Protein AF-A0A662M8V1-F1 (afdb_monomer)

Solvent-accessible surface area (backbone atoms only — not comparable to full-atom values): 6892 Å² total; per-residue (Å²): 110,76,67,62,55,55,59,53,64,77,65,59,84,70,59,51,76,70,36,48,52,53,33,51,54,30,42,73,74,43,40,58,73,24,55,37,52,47,92,91,38,81,36,54,33,40,58,56,49,49,54,52,49,53,54,47,52,54,56,40,48,76,70,76,48,84,66,68,66,57,59,52,53,52,50,25,45,76,64,49,44,52,50,68,58,52,51,52,51,50,52,72,68,48,68,80,55,72,66,53,30,49,52,53,50,52,53,54,51,48,57,32,56,77,67,74,46,79,73,116

Radius of gyration: 18.76 Å; Cα contacts (8 Å, |Δi|>4): 83; chains: 1; bounding box: 45×30×46 Å

Sequence (120 aa):
GRLKYAQTWSRQEFPSLKEIEINRIEAIKKSLRGEFIWNGKSIDVKDYLMNGIEKAEKGIKTLGCNPRYLNIIKRRVKKRRTSGDVIRRWYGKSSGSVDEKVASLVNKIWEHTRKNEPIV

Structure (mmCIF, N/CA/C/O backbone):
data_AF-A0A662M8V1-F1
#
_entry.id   AF-A0A662M8V1-F1
#
loop_
_atom_site.group_PDB
_atom_site.id
_atom_site.type_symbol
_atom_site.label_atom_id
_atom_site.label_alt_id
_atom_site.label_comp_id
_atom_site.label_asym_id
_atom_site.label_entity_id
_atom_site.label_seq_id
_atom_site.pdbx_PDB_ins_code
_atom_site.Cartn_x
_atom_site.Cartn_y
_atom_site.Cartn_z
_atom_site.occupancy
_atom_site.B_iso_or_equiv
_atom_site.auth_seq_id
_atom_site.auth_comp_id
_atom_site.auth_asym_id
_atom_site.auth_atom_id
_atom_site.pdbx_PDB_model_num
ATOM 1 N N . GLY A 1 1 ? -27.665 -4.387 18.971 1.00 46.00 1 GLY A N 1
ATOM 2 C CA . GLY A 1 1 ? -28.527 -3.505 18.157 1.00 46.00 1 GLY A CA 1
ATOM 3 C C . GLY A 1 1 ? -27.673 -2.553 17.340 1.00 46.00 1 GLY A C 1
ATOM 4 O O . GLY A 1 1 ? -26.728 -2.002 17.894 1.00 46.00 1 GLY A O 1
ATOM 5 N N . ARG A 1 2 ? -27.974 -2.377 16.046 1.00 53.03 2 ARG A N 1
ATOM 6 C CA . ARG A 1 2 ? -27.198 -1.553 15.087 1.00 53.03 2 ARG A CA 1
ATOM 7 C C . ARG A 1 2 ? -26.949 -0.106 15.567 1.00 53.03 2 ARG A C 1
ATOM 9 O O . ARG A 1 2 ? -25.884 0.438 15.303 1.00 53.03 2 ARG A O 1
ATOM 16 N N . LEU A 1 3 ? -27.859 0.448 16.375 1.00 52.09 3 LEU A N 1
ATOM 17 C CA . LEU A 1 3 ? -27.736 1.753 17.047 1.00 52.09 3 LEU A CA 1
ATOM 18 C C . LEU A 1 3 ? -26.545 1.857 18.023 1.00 52.09 3 LEU A C 1
ATOM 20 O O . LEU A 1 3 ? -25.839 2.860 18.003 1.00 52.09 3 LEU A O 1
ATOM 24 N N . LYS A 1 4 ? -26.253 0.810 18.814 1.00 51.84 4 LYS A N 1
ATOM 25 C CA . LYS A 1 4 ? -25.076 0.794 19.711 1.00 51.84 4 LYS A CA 1
ATOM 26 C C . LYS A 1 4 ? -23.765 0.806 18.925 1.00 51.84 4 LYS A C 1
ATOM 28 O O . LYS A 1 4 ? -22.819 1.471 19.329 1.00 51.84 4 LYS A O 1
ATOM 33 N N . TYR A 1 5 ? -23.712 0.097 17.795 1.00 54.47 5 TYR A N 1
ATOM 34 C CA . TYR A 1 5 ? -22.537 0.108 16.923 1.00 54.47 5 TYR A CA 1
ATOM 35 C C . TYR A 1 5 ? -22.306 1.506 16.341 1.00 54.47 5 TYR A C 1
ATOM 37 O O . TYR A 1 5 ? -21.216 2.036 16.512 1.00 54.47 5 TYR A O 1
ATOM 45 N N . ALA A 1 6 ? -23.325 2.141 15.752 1.00 53.47 6 ALA A N 1
ATOM 46 C CA . ALA A 1 6 ? -23.208 3.497 15.201 1.00 53.47 6 ALA A CA 1
ATOM 47 C C . ALA A 1 6 ? -22.755 4.538 16.249 1.00 53.47 6 ALA A C 1
ATOM 49 O O . ALA A 1 6 ? -21.843 5.315 15.979 1.00 53.47 6 ALA A O 1
ATOM 50 N N . GLN A 1 7 ? -23.301 4.483 17.470 1.00 53.19 7 GLN A N 1
ATOM 51 C CA . GLN A 1 7 ? -22.883 5.340 18.593 1.00 53.19 7 GLN A CA 1
ATOM 52 C C . GLN A 1 7 ? -21.439 5.090 19.070 1.00 53.19 7 GLN A C 1
ATOM 54 O O . GLN A 1 7 ? -20.832 5.959 19.693 1.00 53.19 7 GLN A O 1
ATOM 59 N N . THR A 1 8 ? -20.878 3.907 18.805 1.00 55.12 8 THR A N 1
ATOM 60 C CA . THR A 1 8 ? -19.490 3.573 19.166 1.00 55.12 8 THR A CA 1
ATOM 61 C C . THR A 1 8 ? -18.500 4.183 18.168 1.00 55.12 8 THR A C 1
ATOM 63 O O . THR A 1 8 ? -17.449 4.668 18.574 1.00 55.12 8 THR A O 1
ATOM 66 N N . TRP A 1 9 ? -18.848 4.232 16.877 1.00 51.34 9 TRP A N 1
ATOM 67 C CA . TRP A 1 9 ? -18.017 4.868 15.844 1.00 51.34 9 TRP A CA 1
ATOM 68 C C . TRP A 1 9 ? -18.011 6.397 15.952 1.00 51.34 9 TRP A C 1
ATOM 70 O O . TRP A 1 9 ? -16.987 7.020 15.698 1.00 51.34 9 TRP A O 1
ATOM 80 N N . SER A 1 10 ? -19.111 7.014 16.397 1.00 55.53 10 SER A N 1
ATOM 81 C CA . SER A 1 10 ? -19.163 8.467 16.625 1.00 55.53 10 SER A CA 1
ATOM 82 C C . SER A 1 10 ? -18.334 8.938 17.827 1.00 55.53 10 SER A C 1
ATOM 84 O O . SER A 1 10 ? -18.130 10.134 17.992 1.00 55.53 10 SER A O 1
ATOM 86 N N . ARG A 1 11 ? -17.886 8.017 18.691 1.00 62.44 11 ARG A N 1
ATOM 87 C CA . ARG A 1 11 ? -17.049 8.292 19.874 1.00 62.44 11 ARG A CA 1
ATOM 88 C C . ARG A 1 11 ? -15.581 7.931 19.662 1.00 62.44 11 ARG A C 1
ATOM 90 O O . ARG A 1 11 ? -14.819 7.875 20.621 1.00 62.44 11 ARG A O 1
ATOM 97 N N . GLN A 1 12 ? -15.200 7.607 18.432 1.00 66.62 12 GLN A N 1
ATOM 98 C CA . GLN A 1 12 ? -13.847 7.176 18.144 1.00 66.62 12 GLN A CA 1
ATOM 99 C C . GLN A 1 12 ? -12.905 8.380 18.247 1.00 66.62 12 GLN A C 1
ATOM 101 O O . GLN A 1 12 ? -13.064 9.364 17.529 1.00 66.62 12 GLN A O 1
ATOM 106 N N . GLU A 1 13 ? -11.940 8.309 19.162 1.00 77.19 13 GLU A N 1
ATOM 107 C CA . GLU A 1 13 ? -10.889 9.317 19.257 1.00 77.19 13 GLU A CA 1
ATOM 108 C C . GLU A 1 13 ? -10.006 9.231 18.013 1.00 77.19 13 GLU A C 1
ATOM 110 O O . GLU A 1 13 ? -9.351 8.217 17.759 1.00 77.19 13 GLU A O 1
ATOM 115 N N . PHE A 1 14 ? -10.018 10.290 17.212 1.00 79.56 14 PHE A N 1
ATOM 116 C CA . PHE A 1 14 ? -9.109 10.424 16.084 1.00 79.56 14 PHE A CA 1
ATOM 117 C C . PHE A 1 14 ? -7.734 10.892 16.574 1.00 79.56 14 PHE A C 1
ATOM 119 O O . P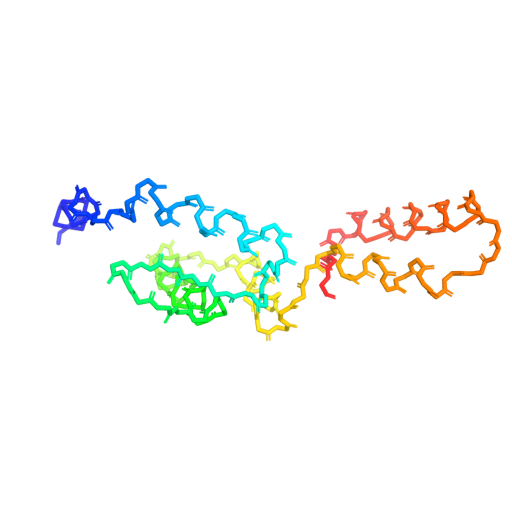HE A 1 14 ? -7.659 11.579 17.596 1.00 79.56 14 PHE A O 1
ATOM 126 N N . PRO A 1 15 ? -6.645 10.559 15.856 1.00 85.94 15 PRO A N 1
ATOM 127 C CA . PRO A 1 15 ? -5.339 11.120 16.164 1.00 85.94 15 PRO A CA 1
ATOM 128 C C . PRO A 1 15 ? -5.395 12.650 16.151 1.00 85.94 15 PRO A C 1
ATOM 130 O O . PRO A 1 15 ? -6.137 13.255 15.370 1.00 85.94 15 PRO A O 1
ATOM 133 N N . SER A 1 16 ? -4.585 13.281 16.994 1.00 93.06 16 SER A N 1
ATOM 134 C CA . SER A 1 16 ? -4.447 14.740 16.991 1.00 93.06 16 SER A CA 1
ATOM 135 C C . SER A 1 16 ? -3.949 15.248 15.630 1.00 93.06 16 SER A C 1
ATOM 137 O O . SER A 1 16 ? -3.288 14.517 14.892 1.00 93.06 16 SER A O 1
ATOM 139 N N . LEU A 1 17 ? -4.179 16.526 15.299 1.00 93.88 17 LEU A N 1
ATOM 140 C CA . LEU A 1 17 ? -3.675 17.118 14.044 1.00 93.88 17 LEU A CA 1
ATOM 141 C C . LEU A 1 17 ? -2.159 16.926 13.864 1.00 93.88 17 LEU A C 1
ATOM 143 O O . LEU A 1 17 ? -1.689 16.666 12.757 1.00 93.88 17 LEU A O 1
ATOM 147 N N . LYS A 1 18 ? -1.400 16.989 14.965 1.00 95.31 18 LYS A N 1
ATOM 148 C CA . LYS A 1 18 ? 0.043 16.728 14.975 1.00 95.31 18 LYS A CA 1
ATOM 149 C C . LYS A 1 18 ? 0.362 15.289 14.564 1.00 95.31 18 LYS A C 1
ATOM 151 O O . LYS A 1 18 ? 1.241 15.071 13.738 1.00 95.31 18 LYS A O 1
ATOM 156 N N . GLU A 1 19 ? -0.342 14.311 15.127 1.00 94.62 19 GLU A N 1
ATOM 157 C CA . GLU A 1 19 ? -0.157 12.897 14.779 1.00 94.62 19 GLU A CA 1
ATOM 158 C C . GLU A 1 19 ? -0.618 12.598 13.351 1.00 94.62 19 GLU A C 1
ATOM 160 O O . GLU A 1 19 ? 0.046 11.838 12.653 1.00 94.62 19 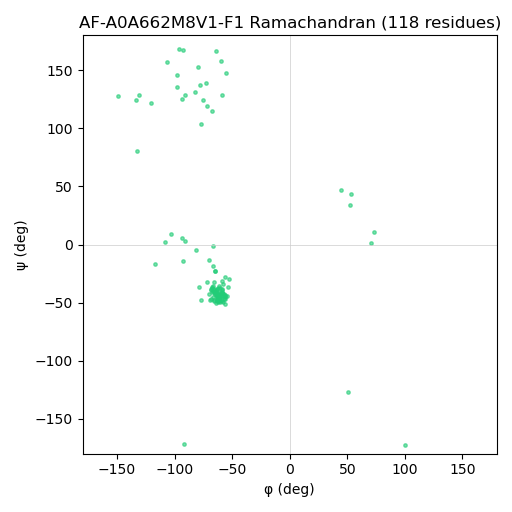GLU A O 1
ATOM 165 N N . ILE A 1 20 ? -1.700 13.228 12.883 1.00 94.81 20 ILE A N 1
ATOM 166 C CA . ILE A 1 20 ? -2.155 13.123 11.490 1.00 94.81 20 ILE A CA 1
ATOM 167 C C . ILE A 1 20 ? -1.043 13.560 10.531 1.00 94.81 20 ILE A C 1
ATOM 169 O O . ILE A 1 20 ? -0.752 12.835 9.579 1.00 94.81 20 ILE A O 1
ATOM 173 N N . GLU A 1 21 ? -0.386 14.695 10.787 1.00 96.81 21 GLU A N 1
ATOM 174 C CA . GLU A 1 21 ? 0.696 15.168 9.918 1.00 96.81 21 GLU A CA 1
ATOM 175 C C . GLU A 1 21 ? 1.927 14.251 9.976 1.00 96.81 21 GLU A C 1
ATOM 177 O O . GLU A 1 21 ? 2.495 13.914 8.936 1.00 96.81 21 GLU A O 1
ATOM 182 N N . ILE A 1 22 ? 2.299 13.759 11.164 1.00 95.81 22 ILE A N 1
ATOM 183 C CA . ILE A 1 22 ? 3.379 12.768 11.310 1.00 95.81 22 ILE A CA 1
ATOM 184 C C . ILE A 1 22 ? 3.067 11.511 10.486 1.00 95.81 22 ILE A C 1
ATOM 186 O O . ILE A 1 22 ? 3.895 11.069 9.687 1.00 95.81 22 ILE A O 1
ATOM 190 N N . ASN A 1 23 ? 1.857 10.972 10.628 1.00 96.00 23 ASN A N 1
ATOM 191 C CA . ASN A 1 23 ? 1.405 9.786 9.904 1.00 96.00 23 ASN A CA 1
ATOM 192 C C . ASN A 1 23 ? 1.369 10.010 8.394 1.00 96.00 23 ASN A C 1
ATOM 194 O O . ASN A 1 23 ? 1.724 9.116 7.627 1.00 96.00 23 ASN A O 1
ATOM 198 N N . ARG A 1 24 ? 0.976 11.206 7.946 1.00 96.38 24 ARG A N 1
ATOM 199 C CA . ARG A 1 24 ? 0.990 11.581 6.531 1.00 96.38 24 ARG A CA 1
ATOM 200 C C . ARG A 1 24 ? 2.411 11.575 5.970 1.00 96.38 24 ARG A C 1
ATOM 202 O O . ARG A 1 24 ? 2.645 10.970 4.922 1.00 96.38 24 ARG A O 1
ATOM 209 N N . ILE A 1 25 ? 3.361 12.201 6.664 1.00 97.31 25 ILE A N 1
ATOM 210 C CA . ILE A 1 25 ? 4.774 12.227 6.259 1.00 97.31 25 ILE A CA 1
ATOM 211 C C . ILE A 1 25 ? 5.346 10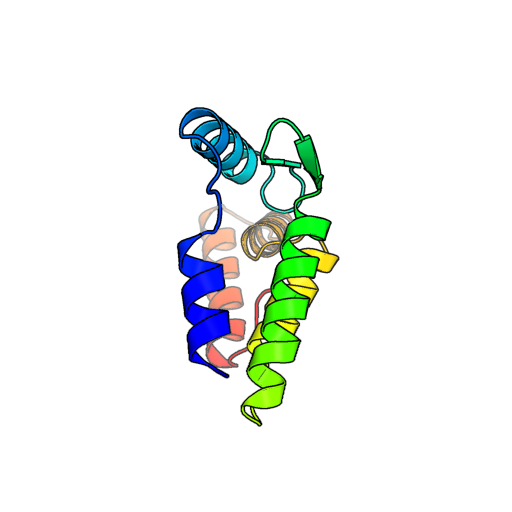.804 6.215 1.00 97.31 25 ILE A C 1
ATOM 213 O O . ILE A 1 25 ? 6.022 10.435 5.250 1.00 97.31 25 ILE A O 1
ATOM 217 N N . GLU A 1 26 ? 5.054 9.987 7.226 1.00 96.38 26 GLU A N 1
ATOM 218 C CA . GLU A 1 26 ? 5.514 8.598 7.300 1.00 96.38 26 GLU A CA 1
ATOM 219 C C . GLU A 1 26 ? 4.906 7.735 6.180 1.00 96.38 26 GLU A C 1
ATOM 221 O O . GLU A 1 26 ? 5.620 6.971 5.524 1.00 9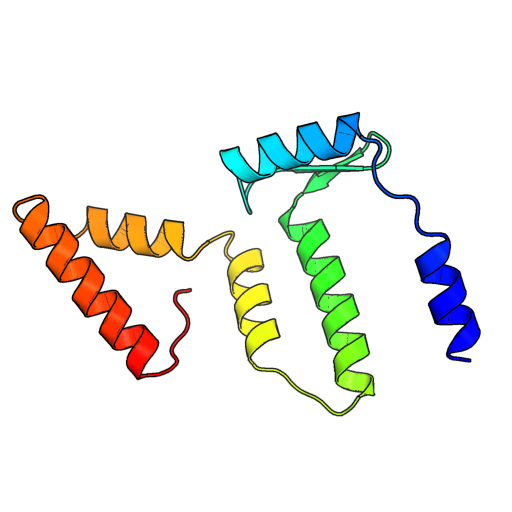6.38 26 GLU A O 1
ATOM 226 N N . ALA A 1 27 ? 3.621 7.921 5.859 1.00 95.19 27 ALA A N 1
ATOM 227 C CA . ALA A 1 27 ? 2.955 7.239 4.751 1.00 95.19 27 ALA A CA 1
ATOM 228 C C . ALA A 1 27 ? 3.565 7.597 3.384 1.00 95.19 27 ALA A C 1
ATOM 230 O O . ALA A 1 27 ? 3.720 6.713 2.538 1.00 95.19 27 ALA A O 1
ATOM 231 N N . ILE A 1 28 ? 3.957 8.859 3.175 1.00 94.50 28 ILE A N 1
ATOM 232 C CA . ILE A 1 28 ? 4.641 9.304 1.950 1.00 94.50 28 ILE A CA 1
ATOM 233 C C . ILE A 1 28 ? 6.031 8.665 1.842 1.00 94.50 28 ILE A C 1
ATOM 235 O O . ILE A 1 28 ? 6.405 8.175 0.776 1.00 94.50 28 ILE A O 1
ATOM 239 N N . LYS A 1 29 ? 6.799 8.647 2.938 1.00 94.88 29 LYS A N 1
ATOM 240 C CA . LYS A 1 29 ? 8.193 8.177 2.939 1.00 94.88 29 LYS A CA 1
ATOM 241 C C . LYS A 1 29 ? 8.313 6.657 2.910 1.00 94.88 29 LYS A C 1
ATOM 243 O O . LYS A 1 29 ? 9.106 6.112 2.144 1.00 94.88 29 LYS A O 1
ATOM 248 N N . 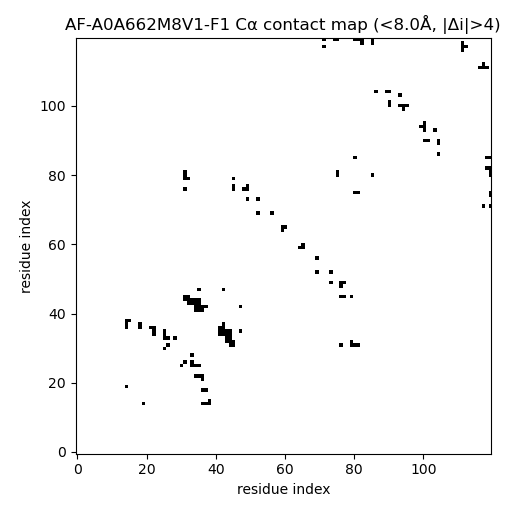LYS A 1 30 ? 7.560 5.968 3.769 1.00 95.50 30 LYS A N 1
ATOM 249 C CA . LYS A 1 30 ? 7.722 4.529 4.022 1.00 95.50 30 LYS A CA 1
ATOM 250 C C . LYS A 1 30 ? 6.508 3.695 3.636 1.00 95.50 30 LYS A C 1
ATOM 252 O O . LYS A 1 30 ? 6.649 2.483 3.447 1.00 95.50 30 LYS A O 1
ATOM 257 N N . SER A 1 31 ? 5.342 4.312 3.442 1.00 94.25 31 SER A N 1
ATOM 258 C CA . SER A 1 31 ? 4.113 3.625 3.028 1.00 94.25 31 SER A CA 1
ATOM 259 C C . SER A 1 31 ? 3.830 2.407 3.928 1.00 94.25 31 SER A C 1
ATOM 261 O O . SER A 1 31 ? 3.849 2.519 5.149 1.00 94.25 31 SER A O 1
ATOM 263 N N . LEU A 1 32 ? 3.631 1.217 3.351 1.00 95.06 32 LEU A N 1
ATOM 264 C CA . LEU A 1 32 ? 3.360 -0.039 4.068 1.00 95.06 32 LEU A CA 1
ATOM 265 C C . LEU A 1 32 ? 4.526 -0.565 4.934 1.00 95.06 32 LEU A C 1
ATOM 267 O O . LEU A 1 32 ? 4.405 -1.642 5.517 1.00 95.06 32 LEU A O 1
ATOM 271 N N . ARG A 1 33 ? 5.675 0.120 4.950 1.00 95.81 33 ARG A N 1
ATOM 272 C CA . ARG A 1 33 ? 6.865 -0.233 5.745 1.00 95.81 33 ARG A CA 1
ATOM 273 C C . ARG A 1 33 ? 7.101 0.731 6.909 1.00 95.81 33 ARG A C 1
ATOM 275 O O . ARG A 1 33 ? 8.138 0.618 7.551 1.00 95.81 33 ARG A O 1
ATOM 282 N N . GLY A 1 34 ? 6.217 1.708 7.090 1.00 96.00 34 GLY A N 1
ATOM 283 C CA . GLY A 1 34 ? 6.336 2.715 8.133 1.00 96.00 34 GLY A CA 1
ATOM 284 C C . GLY A 1 34 ? 5.618 2.347 9.421 1.00 96.00 34 GLY A C 1
ATOM 285 O O . GLY A 1 34 ? 5.073 1.253 9.577 1.00 96.00 34 GLY A O 1
ATOM 286 N N . GLU A 1 35 ? 5.591 3.338 10.296 1.00 96.56 35 GLU A N 1
ATOM 287 C CA . GLU A 1 35 ? 4.882 3.323 11.568 1.00 96.56 35 GLU A CA 1
ATOM 288 C C . GLU A 1 35 ? 3.632 4.215 11.513 1.00 96.56 35 GLU A C 1
ATOM 290 O O . GLU A 1 35 ? 3.522 5.136 10.705 1.00 96.56 35 GLU A O 1
ATOM 295 N N . PHE A 1 36 ? 2.672 3.933 12.380 1.00 95.12 36 PHE A N 1
ATOM 296 C CA . PHE A 1 36 ? 1.470 4.722 12.593 1.00 95.12 36 PHE A CA 1
ATOM 297 C C . PHE A 1 36 ? 1.432 5.171 14.051 1.00 95.12 36 PHE A C 1
ATOM 299 O O . PHE A 1 36 ? 1.449 4.349 14.965 1.00 95.12 36 PHE A O 1
ATOM 306 N N . ILE A 1 37 ? 1.389 6.479 14.265 1.00 94.31 37 ILE A N 1
ATOM 307 C CA . ILE A 1 37 ? 1.338 7.105 15.579 1.00 94.31 37 ILE A CA 1
ATOM 308 C C . ILE A 1 37 ? -0.112 7.358 15.972 1.00 94.31 37 ILE A C 1
ATOM 310 O O . ILE A 1 37 ? -0.853 8.029 15.250 1.00 94.31 37 ILE A O 1
ATOM 314 N N . TRP A 1 38 ? -0.511 6.857 17.137 1.00 91.50 38 TRP A N 1
ATOM 315 C CA . TRP A 1 38 ? -1.816 7.154 17.718 1.00 91.50 38 TRP A CA 1
ATOM 316 C C . TRP A 1 38 ? -1.753 7.144 19.242 1.00 91.50 38 TRP A C 1
ATOM 318 O O . TRP A 1 38 ? -1.272 6.180 19.843 1.00 91.50 38 TRP A O 1
ATOM 328 N N . ASN A 1 39 ? -2.237 8.221 19.865 1.00 90.94 39 ASN A N 1
ATOM 329 C CA . ASN A 1 39 ? -2.196 8.442 21.310 1.00 90.94 39 ASN A CA 1
ATOM 330 C C . ASN A 1 39 ? -0.768 8.291 21.862 1.00 90.94 39 ASN A C 1
ATOM 332 O O . ASN A 1 39 ? -0.534 7.620 22.869 1.00 90.94 39 ASN A O 1
ATOM 336 N N . GLY A 1 40 ? 0.205 8.861 21.143 1.00 90.25 40 GLY A N 1
ATOM 337 C CA . GLY A 1 40 ? 1.630 8.808 21.479 1.00 90.25 40 GLY A CA 1
ATOM 338 C C . GLY A 1 40 ? 2.302 7.440 21.303 1.00 90.25 40 GLY A C 1
ATOM 339 O O . GLY A 1 40 ? 3.492 7.317 21.586 1.00 90.25 40 GLY A O 1
ATOM 340 N N . LYS A 1 41 ? 1.586 6.410 20.834 1.00 93.06 41 LYS A N 1
ATOM 341 C CA . LYS A 1 41 ? 2.144 5.072 20.593 1.00 93.06 41 LYS A CA 1
ATOM 342 C C . LYS A 1 41 ? 2.498 4.885 19.125 1.00 93.06 41 LYS A C 1
ATOM 344 O O . LYS A 1 41 ? 1.688 5.205 18.260 1.00 93.06 41 LYS A O 1
ATOM 349 N N . SER A 1 42 ? 3.671 4.311 18.866 1.00 95.56 42 SER A N 1
ATOM 350 C CA . SER A 1 42 ? 4.052 3.810 17.542 1.00 95.56 42 SER A CA 1
ATOM 351 C C . SER A 1 42 ? 3.474 2.419 17.327 1.00 95.56 42 SER A C 1
ATOM 353 O O . SER A 1 42 ? 3.586 1.555 18.198 1.00 95.56 42 SER A O 1
ATOM 355 N N . ILE A 1 43 ? 2.842 2.214 16.180 1.00 95.56 43 ILE A N 1
ATOM 356 C CA . ILE A 1 43 ? 2.203 0.965 15.783 1.00 95.56 43 ILE A CA 1
ATOM 357 C C . ILE A 1 43 ? 2.688 0.627 14.378 1.00 95.56 43 ILE A C 1
ATOM 359 O O . ILE A 1 43 ? 2.540 1.444 13.472 1.00 95.56 43 ILE A O 1
ATOM 363 N N . ASP A 1 44 ? 3.177 -0.590 14.154 1.00 96.44 44 ASP A N 1
ATOM 364 C CA . ASP A 1 44 ? 3.574 -1.010 12.810 1.00 96.44 44 ASP A CA 1
ATOM 365 C C . ASP A 1 44 ? 2.372 -0.909 11.848 1.00 96.44 44 ASP A C 1
ATOM 367 O O . ASP A 1 44 ? 1.282 -1.432 12.117 1.00 96.44 44 ASP A O 1
ATOM 371 N N . VAL A 1 45 ? 2.554 -0.240 10.700 1.00 95.69 45 VAL A N 1
ATOM 372 C CA . VAL A 1 45 ? 1.464 -0.005 9.732 1.00 95.69 45 VAL A CA 1
ATOM 373 C C . VAL A 1 45 ? 0.846 -1.317 9.252 1.00 95.69 45 VAL A C 1
ATOM 375 O O . VAL A 1 45 ? -0.360 -1.376 9.001 1.00 95.69 45 VAL A O 1
ATOM 378 N N . LYS A 1 46 ? 1.635 -2.391 9.127 1.00 95.75 46 LYS A N 1
ATOM 379 C CA . LYS A 1 46 ? 1.112 -3.706 8.740 1.00 95.75 46 LYS A CA 1
ATOM 380 C C . LYS A 1 46 ? 0.109 -4.192 9.774 1.00 95.75 46 LYS A C 1
ATOM 382 O O . LYS A 1 46 ? -0.963 -4.641 9.382 1.00 95.75 46 LYS A O 1
ATOM 387 N N . ASP A 1 47 ? 0.437 -4.095 11.054 1.00 95.44 47 ASP A N 1
ATOM 388 C CA . ASP A 1 47 ? -0.403 -4.616 12.130 1.00 95.44 47 ASP A CA 1
ATOM 389 C C . ASP A 1 47 ? -1.674 -3.778 12.280 1.00 95.44 47 ASP A C 1
ATOM 391 O O . ASP A 1 47 ? -2.777 -4.331 12.344 1.00 95.44 47 ASP A O 1
ATOM 395 N N . TYR A 1 48 ? -1.541 -2.450 12.205 1.00 93.69 48 TYR A N 1
ATOM 396 C CA . TYR A 1 48 ? -2.680 -1.532 12.181 1.00 93.69 48 TYR A CA 1
ATOM 397 C C . TYR A 1 48 ? -3.651 -1.853 11.031 1.00 93.69 48 TYR A C 1
ATOM 399 O O . TYR A 1 48 ? -4.853 -2.042 11.244 1.00 93.69 48 TYR A O 1
ATOM 407 N N . LEU A 1 49 ? -3.134 -1.981 9.805 1.00 95.38 49 LEU A N 1
ATOM 408 C CA . LEU A 1 49 ? -3.953 -2.270 8.628 1.00 95.38 49 LEU A CA 1
ATOM 409 C C . LEU A 1 49 ? -4.539 -3.684 8.659 1.00 95.38 49 LEU A C 1
ATOM 411 O O . LEU A 1 49 ? -5.690 -3.867 8.267 1.00 95.38 49 LEU A O 1
ATOM 415 N N . MET A 1 50 ? -3.791 -4.685 9.129 1.00 95.88 50 MET A N 1
ATOM 416 C CA . MET A 1 50 ? -4.292 -6.055 9.265 1.00 95.88 50 MET A CA 1
ATOM 417 C C . MET A 1 50 ? -5.464 -6.125 10.248 1.00 95.88 50 MET A C 1
ATOM 419 O O . MET A 1 50 ? -6.476 -6.742 9.922 1.00 95.88 50 MET A O 1
ATOM 423 N N . ASN A 1 51 ? -5.386 -5.422 11.382 1.00 93.69 51 ASN A N 1
ATOM 424 C CA . ASN A 1 51 ? -6.495 -5.318 12.332 1.00 93.69 51 ASN A CA 1
ATOM 425 C C . ASN A 1 51 ? -7.745 -4.693 11.679 1.00 93.69 51 ASN A C 1
ATOM 427 O O . ASN A 1 51 ? -8.859 -5.203 11.829 1.00 93.69 51 ASN A O 1
ATOM 431 N N . GLY A 1 52 ? -7.561 -3.620 10.901 1.00 92.31 52 GLY A N 1
ATOM 432 C CA . GLY A 1 52 ? -8.638 -2.992 10.131 1.00 92.31 52 GLY A CA 1
ATOM 433 C C . GLY A 1 52 ? -9.260 -3.932 9.092 1.00 92.31 52 GLY A C 1
ATOM 434 O O . GLY A 1 52 ? -10.485 -4.026 8.993 1.00 92.31 52 GLY A O 1
ATOM 435 N N . ILE A 1 53 ? -8.431 -4.682 8.361 1.00 94.31 53 ILE A N 1
ATOM 436 C CA . ILE A 1 53 ? -8.876 -5.666 7.365 1.00 94.31 53 ILE A CA 1
ATOM 437 C C . ILE A 1 53 ? -9.668 -6.793 8.028 1.00 94.31 53 ILE A C 1
ATOM 439 O O . ILE A 1 53 ? -10.720 -7.157 7.518 1.00 94.31 53 ILE A O 1
ATOM 443 N N . GLU A 1 54 ? -9.228 -7.320 9.170 1.00 92.38 54 GLU A N 1
ATOM 444 C CA . GLU A 1 54 ? -9.949 -8.376 9.895 1.00 92.38 54 GLU A CA 1
ATOM 445 C C . GLU A 1 54 ? -11.322 -7.910 10.396 1.00 92.38 54 GLU A C 1
ATOM 447 O O . GLU A 1 54 ? -12.308 -8.650 10.318 1.00 92.38 54 GLU A O 1
ATOM 452 N N . LYS A 1 55 ? -11.418 -6.665 10.878 1.00 90.75 55 LYS A N 1
ATOM 453 C CA . LYS A 1 55 ? -12.700 -6.046 11.246 1.00 90.75 55 LYS A CA 1
ATOM 454 C C . LYS A 1 55 ? -13.619 -5.908 10.030 1.00 90.75 55 LYS A C 1
ATOM 456 O O . LYS A 1 55 ? -14.796 -6.262 10.121 1.00 90.75 55 LYS A O 1
ATOM 461 N N . ALA A 1 56 ? -13.084 -5.451 8.897 1.00 90.62 56 ALA A N 1
ATOM 462 C CA . ALA A 1 56 ? -13.829 -5.351 7.646 1.00 90.62 56 ALA A CA 1
ATOM 463 C C . ALA A 1 56 ? -14.284 -6.731 7.138 1.00 90.62 56 ALA A C 1
ATOM 465 O O . ALA A 1 56 ? -15.447 -6.886 6.782 1.00 90.62 56 ALA A O 1
ATOM 466 N N . GLU A 1 57 ? -13.420 -7.751 7.169 1.00 91.12 57 GLU A N 1
ATOM 467 C CA . GLU A 1 57 ? -13.752 -9.134 6.797 1.00 91.12 57 GLU A CA 1
ATOM 468 C C . GLU A 1 57 ? -14.926 -9.666 7.627 1.00 91.12 57 GLU A C 1
ATOM 470 O O . GLU A 1 57 ? -15.880 -10.204 7.064 1.00 91.12 57 GLU A O 1
ATOM 475 N N . LYS A 1 58 ? -14.903 -9.469 8.954 1.00 88.88 58 LYS A N 1
ATOM 476 C CA . LYS A 1 58 ? -16.018 -9.852 9.835 1.00 88.88 58 LYS A CA 1
ATOM 477 C C . LYS A 1 58 ? -17.305 -9.121 9.453 1.00 88.88 58 LYS A C 1
ATOM 479 O O . LYS A 1 58 ? -18.328 -9.773 9.264 1.00 88.88 58 LYS A O 1
ATOM 484 N N . GLY A 1 59 ? -17.253 -7.797 9.294 1.00 87.44 59 GLY A N 1
ATOM 485 C CA . GLY A 1 59 ? -18.417 -6.985 8.925 1.00 87.44 59 GLY A CA 1
ATOM 486 C C . GLY A 1 59 ? -19.030 -7.411 7.591 1.00 87.44 59 GLY A C 1
ATOM 487 O O . GLY A 1 59 ? -20.227 -7.669 7.504 1.00 87.44 59 G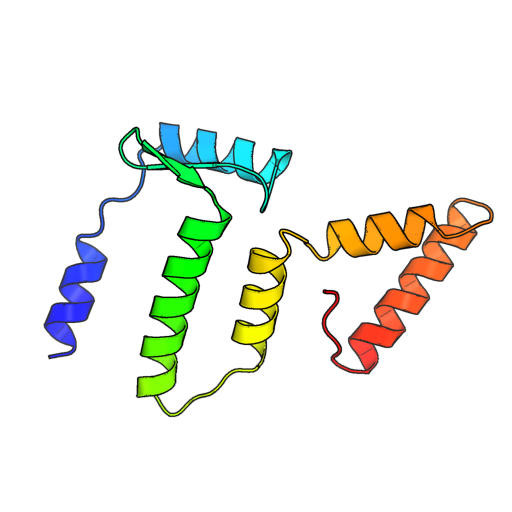LY A O 1
ATOM 488 N N . ILE A 1 60 ? -18.205 -7.580 6.563 1.00 88.00 60 ILE A N 1
ATOM 489 C CA . ILE A 1 60 ? -18.671 -7.977 5.235 1.00 88.00 60 ILE A CA 1
ATOM 490 C C . ILE A 1 60 ? -19.209 -9.417 5.230 1.00 88.00 60 ILE A C 1
ATOM 492 O O . ILE A 1 60 ? -20.237 -9.676 4.604 1.00 88.00 60 ILE A O 1
ATOM 496 N N . LYS A 1 61 ? -18.598 -10.338 5.989 1.00 86.06 61 LYS A N 1
ATOM 497 C CA . LYS A 1 61 ? -19.110 -11.709 6.138 1.00 86.06 61 LYS A CA 1
ATOM 498 C C . LYS A 1 61 ? -20.512 -11.731 6.750 1.00 86.06 61 LYS A C 1
ATOM 500 O O . LYS A 1 61 ? -21.343 -12.520 6.315 1.00 86.06 61 LYS A O 1
ATOM 505 N N . THR A 1 62 ? -20.808 -10.847 7.709 1.00 88.25 62 THR A N 1
ATOM 506 C CA . THR A 1 62 ? -22.172 -10.739 8.271 1.00 88.25 62 THR A CA 1
ATOM 507 C C . THR A 1 62 ? -23.210 -10.236 7.267 1.00 88.25 62 THR A C 1
ATOM 509 O O . THR A 1 62 ? -24.400 -10.447 7.475 1.00 88.25 62 THR A O 1
ATOM 512 N N . LEU A 1 63 ? -22.772 -9.611 6.170 1.00 86.12 63 LEU A N 1
ATOM 513 C CA . LEU A 1 63 ? -23.624 -9.169 5.065 1.00 86.12 63 LEU A CA 1
ATOM 514 C C . LEU A 1 63 ? -23.778 -10.237 3.967 1.00 86.12 63 LEU A C 1
ATOM 516 O O . LEU A 1 63 ? -24.401 -9.964 2.949 1.00 86.12 63 LEU A O 1
ATOM 520 N N . GLY A 1 64 ? -23.201 -11.434 4.139 1.00 82.06 64 GLY A N 1
ATOM 521 C CA . GLY A 1 64 ? -23.243 -12.503 3.133 1.00 82.06 64 GLY A CA 1
ATOM 522 C C . GLY A 1 64 ? -22.341 -12.261 1.917 1.00 82.06 64 GLY A C 1
ATOM 523 O O . GLY A 1 64 ? -22.421 -12.988 0.931 1.00 82.06 64 GLY A O 1
ATOM 524 N N . CYS A 1 65 ? -21.462 -11.259 1.977 1.00 81.31 65 CYS A N 1
ATOM 525 C CA . CYS A 1 65 ? -20.574 -10.886 0.882 1.00 81.31 65 CYS A CA 1
ATOM 526 C C . CYS A 1 65 ? -19.171 -11.488 1.076 1.00 81.31 65 CYS A C 1
ATOM 528 O O . CYS A 1 65 ? -18.664 -11.576 2.195 1.00 81.31 65 CYS A O 1
ATOM 530 N N . ASN A 1 66 ? -18.499 -11.851 -0.022 1.00 77.81 66 ASN A N 1
ATOM 531 C CA . ASN A 1 66 ? -17.092 -12.270 -0.007 1.00 77.81 66 ASN A CA 1
ATOM 532 C C . ASN A 1 66 ? -16.286 -11.559 -1.110 1.00 77.81 66 ASN A C 1
ATOM 534 O O . ASN A 1 66 ? -16.064 -12.107 -2.193 1.00 77.81 66 ASN A O 1
ATOM 538 N N . PRO A 1 67 ? -15.874 -10.307 -0.877 1.00 81.00 67 PRO A N 1
ATOM 539 C CA . PRO A 1 67 ? -15.220 -9.516 -1.898 1.00 81.00 67 PRO A CA 1
ATOM 540 C C . PRO A 1 67 ? -13.769 -9.937 -2.129 1.00 81.00 67 PRO A C 1
ATOM 542 O O . PRO A 1 67 ? -12.909 -9.844 -1.249 1.00 81.00 67 PRO A O 1
ATOM 545 N N . ARG A 1 68 ? -13.452 -10.256 -3.387 1.00 84.06 68 ARG A N 1
ATOM 546 C CA . ARG A 1 68 ? -12.082 -10.547 -3.840 1.00 84.06 68 ARG A CA 1
ATOM 547 C C . ARG A 1 68 ? -11.096 -9.402 -3.551 1.00 84.06 68 ARG A C 1
ATOM 549 O O . ARG A 1 68 ? -9.909 -9.665 -3.350 1.00 84.06 68 ARG A O 1
ATOM 556 N N . TYR A 1 69 ? -11.562 -8.151 -3.490 1.00 84.31 69 TYR A N 1
ATOM 557 C CA . TYR A 1 69 ? -10.705 -6.986 -3.244 1.00 84.31 69 TYR A CA 1
ATOM 558 C C . TYR A 1 69 ? -10.068 -6.977 -1.847 1.00 84.31 69 TYR A C 1
ATOM 560 O O . TYR A 1 69 ? -8.919 -6.552 -1.722 1.00 84.31 69 TYR A O 1
ATOM 568 N N . LEU A 1 70 ? -10.731 -7.510 -0.811 1.00 89.31 70 LEU A N 1
ATOM 569 C CA . LEU A 1 70 ? -10.134 -7.578 0.530 1.00 89.31 70 LEU A CA 1
ATOM 570 C C . LEU A 1 70 ? -8.909 -8.494 0.550 1.00 89.31 70 LEU A C 1
ATOM 572 O O . LEU A 1 70 ? -7.873 -8.127 1.101 1.00 89.31 70 LEU A O 1
ATOM 576 N N . ASN A 1 71 ? -8.976 -9.636 -0.139 1.00 89.00 71 ASN A N 1
ATOM 577 C CA . ASN A 1 71 ? -7.839 -10.549 -0.270 1.00 89.00 71 ASN A CA 1
ATOM 578 C C . ASN A 1 71 ? -6.642 -9.889 -0.973 1.00 89.00 71 ASN A C 1
ATOM 580 O O . ASN A 1 71 ? -5.489 -10.142 -0.613 1.00 89.00 71 ASN A O 1
ATOM 584 N N . ILE A 1 72 ? -6.902 -9.022 -1.957 1.00 90.69 72 ILE A N 1
ATOM 585 C CA . ILE A 1 72 ? -5.868 -8.251 -2.662 1.00 90.69 72 ILE A CA 1
ATOM 586 C C . ILE A 1 72 ? -5.198 -7.261 -1.702 1.00 90.69 72 ILE A C 1
ATOM 588 O O . ILE A 1 72 ? -3.968 -7.232 -1.616 1.00 90.69 72 ILE A O 1
ATOM 592 N N . ILE A 1 73 ? -5.986 -6.496 -0.939 1.00 92.25 73 ILE A N 1
ATOM 593 C CA . ILE A 1 73 ? -5.477 -5.535 0.052 1.00 92.25 73 ILE A CA 1
ATOM 594 C C . ILE A 1 73 ? -4.668 -6.266 1.132 1.00 92.25 73 ILE A C 1
ATOM 596 O O . ILE A 1 73 ? -3.513 -5.917 1.380 1.00 92.25 73 ILE A O 1
ATOM 600 N N . LYS A 1 74 ? -5.213 -7.350 1.694 1.00 93.50 74 LYS A N 1
ATOM 601 C CA . LYS A 1 74 ? -4.544 -8.206 2.686 1.00 93.50 74 LYS A CA 1
ATOM 602 C C . LYS A 1 74 ? -3.199 -8.713 2.185 1.00 93.50 74 LYS A C 1
ATOM 604 O O . LYS A 1 74 ? -2.205 -8.663 2.905 1.00 93.50 74 LYS A O 1
ATOM 609 N N . ARG A 1 75 ? -3.131 -9.171 0.931 1.00 93.69 75 ARG A N 1
ATOM 610 C CA . ARG A 1 75 ? -1.880 -9.631 0.312 1.00 93.69 75 ARG A CA 1
ATOM 611 C C . ARG A 1 75 ? -0.849 -8.504 0.194 1.00 93.69 75 ARG A C 1
ATOM 613 O O . ARG A 1 75 ? 0.318 -8.753 0.486 1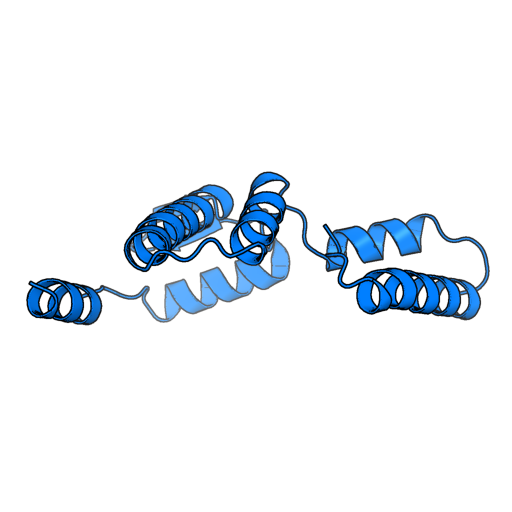.00 93.69 75 ARG A O 1
ATOM 620 N N . ARG A 1 76 ? -1.255 -7.290 -0.200 1.00 94.31 76 ARG A N 1
ATOM 621 C CA . ARG A 1 76 ? -0.361 -6.118 -0.299 1.00 94.31 76 ARG A CA 1
ATOM 622 C C . ARG A 1 76 ? 0.224 -5.732 1.054 1.00 94.31 76 ARG A C 1
ATOM 624 O O . ARG A 1 76 ? 1.438 -5.571 1.160 1.00 94.31 76 ARG A O 1
ATOM 631 N N . VAL A 1 77 ? -0.624 -5.664 2.080 1.00 95.38 77 VAL A N 1
ATOM 632 C CA . VAL A 1 77 ? -0.217 -5.359 3.458 1.00 95.38 77 VAL A CA 1
ATOM 633 C C . VAL A 1 77 ? 0.734 -6.433 3.986 1.00 95.38 77 VAL A C 1
ATOM 635 O O . VAL A 1 77 ? 1.842 -6.113 4.410 1.00 95.38 77 VAL A O 1
ATOM 638 N N . LYS A 1 78 ? 0.382 -7.721 3.851 1.00 94.38 78 LYS A N 1
ATOM 639 C CA . LYS A 1 78 ? 1.251 -8.838 4.269 1.00 94.38 78 LYS A CA 1
ATOM 640 C C . LYS A 1 78 ? 2.624 -8.810 3.598 1.00 94.38 78 LYS A C 1
ATOM 642 O O . LYS A 1 78 ? 3.625 -9.041 4.268 1.00 94.38 78 LYS A O 1
ATOM 647 N N . LYS A 1 79 ? 2.675 -8.524 2.293 1.00 93.75 79 LYS A N 1
ATOM 648 C CA . LYS A 1 79 ? 3.925 -8.438 1.519 1.00 93.75 79 LYS A CA 1
ATOM 649 C C . LYS A 1 79 ? 4.652 -7.096 1.667 1.00 93.75 79 LYS A C 1
ATOM 651 O O . LYS A 1 79 ? 5.723 -6.949 1.079 1.00 93.75 79 LYS A O 1
ATOM 656 N N . ARG A 1 80 ? 4.066 -6.115 2.370 1.00 94.44 80 ARG A N 1
ATOM 657 C CA . ARG A 1 80 ? 4.525 -4.715 2.441 1.00 94.44 80 ARG A CA 1
ATOM 658 C C . ARG A 1 80 ? 4.917 -4.170 1.064 1.00 94.44 80 ARG A C 1
ATOM 660 O O . ARG A 1 80 ? 6.007 -3.624 0.865 1.00 94.44 80 ARG A O 1
ATOM 667 N N . ARG A 1 81 ? 4.052 -4.417 0.076 1.00 93.44 81 ARG A N 1
ATOM 668 C CA . ARG A 1 81 ? 4.315 -4.119 -1.334 1.00 93.44 81 ARG A CA 1
ATOM 669 C C . ARG A 1 81 ? 3.125 -3.420 -1.972 1.00 93.44 81 ARG A C 1
ATOM 671 O O . ARG A 1 81 ? 2.008 -3.933 -1.965 1.00 93.44 81 ARG A O 1
ATOM 678 N N . THR A 1 82 ? 3.401 -2.258 -2.544 1.00 93.12 82 THR A N 1
ATOM 679 C CA . THR A 1 82 ? 2.448 -1.461 -3.319 1.00 93.12 82 THR A CA 1
ATOM 680 C C . THR A 1 82 ? 2.534 -1.803 -4.808 1.00 93.12 82 THR A C 1
ATOM 682 O O . THR A 1 82 ? 3.497 -2.428 -5.260 1.00 93.12 82 THR A O 1
ATOM 685 N N . SER A 1 83 ? 1.555 -1.3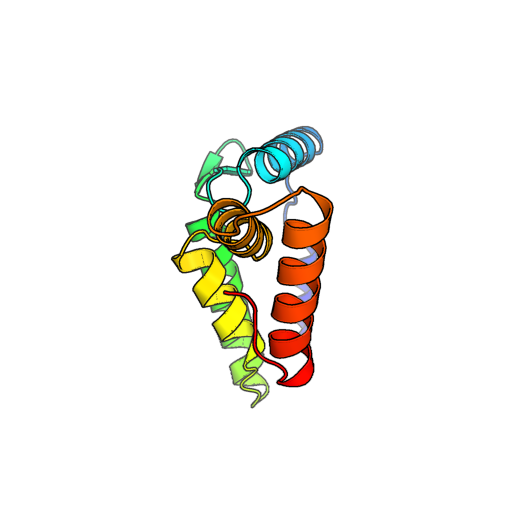57 -5.599 1.00 92.12 83 SER A N 1
ATOM 686 C CA . SER A 1 83 ? 1.661 -1.393 -7.064 1.00 92.12 83 SER A CA 1
ATOM 687 C C . SER A 1 83 ? 2.874 -0.597 -7.556 1.00 92.12 83 SER A C 1
ATOM 689 O O . SER A 1 83 ? 3.583 -1.066 -8.440 1.00 92.12 83 SER A O 1
ATOM 691 N N . GLY A 1 84 ? 3.179 0.544 -6.926 1.00 93.25 84 GLY A N 1
ATOM 692 C CA . GLY A 1 84 ? 4.363 1.349 -7.232 1.00 93.25 84 GLY A CA 1
ATOM 693 C C . GLY A 1 84 ? 5.675 0.579 -7.060 1.00 93.25 84 GLY A C 1
ATOM 694 O O . GLY A 1 84 ? 6.557 0.675 -7.907 1.00 93.25 84 GLY A O 1
ATOM 695 N N . ASP A 1 85 ? 5.796 -0.262 -6.029 1.00 94.12 85 ASP A N 1
ATOM 696 C CA . ASP A 1 85 ? 6.980 -1.116 -5.849 1.00 94.12 85 ASP A CA 1
ATOM 697 C C . ASP A 1 85 ? 7.110 -2.182 -6.950 1.00 94.12 85 ASP A C 1
ATOM 699 O O . ASP A 1 85 ? 8.219 -2.541 -7.353 1.00 94.12 85 ASP A O 1
ATOM 703 N N . VAL A 1 86 ? 5.983 -2.726 -7.422 1.00 94.19 86 VAL A N 1
ATOM 704 C CA . VAL A 1 86 ? 5.959 -3.705 -8.519 1.00 94.19 86 VAL A CA 1
ATOM 705 C C . VAL A 1 86 ? 6.355 -3.037 -9.833 1.00 94.19 86 VAL A C 1
ATOM 707 O O . VAL A 1 86 ? 7.241 -3.546 -10.518 1.00 94.19 86 VAL A O 1
ATOM 710 N N . ILE A 1 87 ? 5.768 -1.877 -10.134 1.00 95.12 87 ILE A N 1
ATOM 711 C CA . ILE A 1 87 ? 6.060 -1.084 -11.333 1.00 95.12 87 ILE A CA 1
ATOM 712 C C . ILE A 1 87 ? 7.527 -0.646 -11.334 1.00 95.12 87 ILE A C 1
ATOM 714 O O . ILE A 1 87 ? 8.221 -0.857 -12.324 1.00 95.12 87 ILE A O 1
ATOM 718 N N . ARG A 1 88 ? 8.049 -0.145 -10.205 1.00 94.88 88 ARG A N 1
ATOM 719 C CA . ARG A 1 88 ? 9.468 0.222 -10.064 1.00 94.88 88 ARG A CA 1
ATOM 720 C C . ARG A 1 88 ? 10.391 -0.968 -10.328 1.00 94.88 88 ARG A C 1
ATOM 722 O O . ARG A 1 88 ? 11.406 -0.820 -11.003 1.00 94.88 88 ARG A O 1
ATOM 729 N N . ARG A 1 89 ? 10.035 -2.165 -9.844 1.00 94.81 89 ARG A N 1
ATOM 730 C CA . ARG A 1 89 ? 10.795 -3.392 -10.139 1.00 94.81 89 ARG A CA 1
ATOM 731 C C . ARG A 1 89 ? 10.744 -3.748 -11.622 1.00 94.81 89 ARG A C 1
ATOM 733 O O . ARG A 1 89 ? 11.759 -4.174 -12.157 1.00 94.81 89 ARG A O 1
ATOM 740 N N . TRP A 1 90 ? 9.586 -3.636 -12.270 1.00 95.62 90 TRP A N 1
ATOM 741 C CA . TRP A 1 90 ? 9.480 -3.883 -13.709 1.00 95.62 90 TRP A CA 1
ATOM 742 C C . TRP A 1 90 ? 10.345 -2.904 -14.494 1.00 95.62 90 TRP A C 1
ATOM 744 O O . TRP A 1 90 ? 11.155 -3.358 -15.289 1.00 95.62 90 TRP A O 1
ATOM 754 N N . TYR A 1 91 ? 10.277 -1.611 -14.172 1.00 95.62 91 TYR A N 1
ATOM 755 C CA . TYR A 1 91 ? 11.119 -0.587 -14.788 1.00 95.62 91 TYR A CA 1
ATOM 756 C C . TYR A 1 91 ? 12.614 -0.891 -14.641 1.00 95.62 91 TYR A C 1
ATOM 758 O O . TYR A 1 91 ? 13.374 -0.786 -15.600 1.00 95.62 91 TYR A O 1
ATOM 766 N N . GLY A 1 92 ? 13.041 -1.308 -13.445 1.00 93.88 92 GLY A N 1
ATOM 767 C CA . GLY A 1 92 ? 14.431 -1.683 -13.179 1.00 93.88 92 GLY A CA 1
ATOM 768 C C . GLY A 1 92 ? 14.903 -2.918 -13.953 1.00 93.88 92 GLY A C 1
ATOM 769 O O . GLY A 1 92 ? 16.100 -3.067 -14.164 1.00 93.88 92 GLY A O 1
ATOM 770 N N . LYS A 1 93 ? 13.983 -3.787 -14.392 1.00 93.06 93 LYS A N 1
ATOM 771 C CA . LYS A 1 93 ? 14.280 -4.974 -15.210 1.00 93.06 93 LYS A CA 1
ATOM 772 C C . LYS A 1 93 ? 14.168 -4.728 -16.715 1.00 93.06 93 LYS A C 1
ATOM 774 O O . LYS A 1 93 ? 14.607 -5.579 -17.480 1.00 93.06 93 LYS A O 1
ATOM 779 N N . SER A 1 94 ? 13.566 -3.619 -17.135 1.00 91.38 94 SER A N 1
ATOM 780 C CA . SER A 1 94 ? 13.465 -3.265 -18.549 1.00 91.38 94 SER A CA 1
ATOM 781 C C . SER A 1 94 ? 14.795 -2.692 -19.052 1.00 91.38 94 SER A C 1
ATOM 783 O O . SER A 1 94 ? 15.428 -1.873 -18.377 1.00 91.38 94 SER A O 1
ATOM 785 N N . SER A 1 95 ? 15.205 -3.118 -20.242 1.00 89.75 95 SER A N 1
ATOM 786 C CA . SER A 1 95 ? 16.339 -2.585 -21.003 1.00 89.75 95 SER A CA 1
ATOM 787 C C . SER A 1 95 ? 15.871 -1.545 -22.026 1.00 89.75 95 SER A C 1
ATOM 789 O O . SER A 1 95 ? 14.671 -1.422 -22.268 1.00 89.75 95 SER A O 1
ATOM 791 N N . GLY A 1 96 ? 16.818 -0.812 -22.613 1.00 94.38 96 GLY A N 1
ATOM 792 C CA . GLY A 1 96 ? 16.541 0.193 -23.640 1.00 94.38 96 GLY A CA 1
ATOM 793 C C . GLY A 1 96 ? 16.534 1.631 -23.123 1.00 94.38 96 GLY A C 1
ATOM 794 O O . GLY A 1 96 ? 16.893 1.901 -21.970 1.00 94.38 96 GLY A O 1
ATOM 795 N N . SER A 1 97 ? 16.138 2.548 -24.003 1.00 96.50 97 SER A N 1
ATOM 796 C CA . SER A 1 97 ? 15.959 3.968 -23.703 1.00 96.50 97 SER A CA 1
ATOM 797 C C . SER A 1 97 ? 14.841 4.191 -22.677 1.00 96.50 97 SER A C 1
ATOM 799 O O . SER A 1 97 ? 14.047 3.297 -22.374 1.00 96.50 97 SER A O 1
ATOM 801 N N . VAL A 1 98 ? 14.757 5.401 -22.117 1.00 95.75 98 VAL A N 1
ATOM 802 C CA . VAL A 1 98 ? 13.669 5.752 -21.188 1.00 95.75 98 VAL A CA 1
ATOM 803 C C . VAL A 1 98 ? 12.304 5.531 -21.846 1.00 95.75 98 VAL A C 1
ATOM 805 O O . VAL A 1 98 ? 11.435 4.912 -21.231 1.00 95.75 98 VAL A O 1
ATOM 808 N N . ASP A 1 99 ? 12.145 5.942 -23.103 1.00 96.44 99 ASP A N 1
ATOM 809 C CA . ASP A 1 99 ? 10.887 5.821 -23.844 1.00 96.44 99 ASP A CA 1
ATOM 810 C C . ASP A 1 99 ? 10.504 4.358 -24.087 1.00 96.44 99 ASP A C 1
ATOM 812 O O . ASP A 1 99 ? 9.360 3.967 -23.851 1.00 96.44 99 ASP A O 1
ATOM 816 N N . GLU A 1 100 ? 11.469 3.510 -24.456 1.00 95.75 100 GLU A N 1
ATOM 817 C CA . GLU A 1 100 ? 11.250 2.068 -24.630 1.00 95.75 100 GLU A CA 1
ATOM 818 C C . GLU A 1 100 ? 10.824 1.403 -23.315 1.00 95.75 100 GLU A C 1
ATOM 820 O O . GLU A 1 100 ? 9.894 0.589 -23.273 1.00 95.75 100 GLU A O 1
ATOM 825 N N . LYS A 1 101 ? 11.460 1.788 -22.204 1.00 96.69 101 LYS A N 1
ATOM 826 C CA . LYS A 1 101 ? 11.121 1.278 -20.871 1.00 96.69 101 LYS A CA 1
ATOM 827 C C . LYS A 1 101 ? 9.729 1.726 -20.434 1.00 96.69 101 LYS A C 1
ATOM 829 O O . LYS A 1 101 ? 8.996 0.925 -19.846 1.00 96.69 101 LYS A O 1
ATOM 834 N N . VAL A 1 102 ? 9.345 2.968 -20.725 1.00 96.44 102 VAL A N 1
ATOM 835 C CA . VAL A 1 102 ? 8.001 3.494 -20.447 1.00 96.44 102 VAL A CA 1
ATOM 836 C C . VAL A 1 102 ? 6.953 2.778 -21.300 1.00 96.44 102 VAL A C 1
ATOM 838 O O . VAL A 1 102 ? 5.969 2.288 -20.745 1.00 96.44 102 VAL A O 1
ATOM 841 N N . ALA A 1 103 ? 7.175 2.622 -22.606 1.00 95.62 103 ALA A N 1
ATOM 842 C CA . ALA A 1 103 ? 6.266 1.895 -23.492 1.00 95.62 103 ALA A CA 1
ATOM 843 C C . ALA A 1 103 ? 6.067 0.438 -23.031 1.00 95.62 103 ALA A C 1
ATOM 845 O O . ALA A 1 103 ? 4.938 -0.048 -22.929 1.00 95.62 103 ALA A O 1
ATOM 846 N N . SER A 1 104 ? 7.157 -0.241 -22.653 1.00 94.75 104 SER A N 1
ATOM 847 C CA . SER A 1 104 ? 7.124 -1.593 -22.082 1.00 94.75 104 SER A CA 1
ATOM 848 C C . SER A 1 104 ? 6.287 -1.666 -20.797 1.00 94.75 104 SER A C 1
ATOM 850 O O . SER A 1 104 ? 5.459 -2.569 -20.638 1.00 94.75 104 SER A O 1
ATOM 852 N N . LEU A 1 105 ? 6.454 -0.699 -19.887 1.00 96.31 105 LEU A N 1
ATOM 853 C CA . LEU A 1 105 ? 5.648 -0.611 -18.670 1.00 96.31 105 LEU A CA 1
ATOM 854 C C . LEU A 1 105 ? 4.162 -0.413 -18.971 1.00 96.31 105 LEU A C 1
ATOM 856 O O . LEU A 1 105 ? 3.339 -1.111 -18.379 1.00 96.31 105 LEU A O 1
ATOM 860 N N . VAL A 1 106 ? 3.823 0.523 -19.860 1.00 95.88 106 VAL A N 1
ATOM 861 C CA . VAL A 1 106 ? 2.433 0.833 -20.226 1.00 95.88 106 VAL A CA 1
ATOM 862 C C . VAL A 1 106 ? 1.752 -0.404 -20.802 1.00 95.88 106 VAL A C 1
ATOM 864 O O . VAL A 1 106 ? 0.691 -0.788 -20.313 1.00 95.88 106 VAL A O 1
ATOM 867 N N . ASN A 1 107 ? 2.399 -1.094 -21.745 1.00 95.31 107 ASN A N 1
ATOM 868 C CA . ASN A 1 107 ? 1.878 -2.333 -22.326 1.00 95.31 107 ASN A CA 1
ATOM 869 C C . ASN A 1 107 ? 1.655 -3.414 -21.263 1.00 95.31 107 ASN A C 1
ATOM 871 O O . ASN A 1 107 ? 0.627 -4.088 -21.245 1.00 95.31 107 ASN A O 1
ATOM 875 N N . LYS A 1 108 ? 2.586 -3.557 -20.317 1.00 95.50 108 LYS A N 1
ATOM 876 C CA . LYS A 1 108 ? 2.453 -4.538 -19.237 1.00 95.50 108 LYS A CA 1
ATOM 877 C C . LYS A 1 108 ? 1.328 -4.200 -18.258 1.00 95.50 108 LYS A C 1
ATOM 879 O O . LYS A 1 108 ? 0.628 -5.100 -17.798 1.00 95.50 108 LYS A O 1
ATOM 884 N N . ILE A 1 109 ? 1.152 -2.921 -17.926 1.00 95.50 109 ILE A N 1
ATOM 885 C CA . ILE A 1 109 ? 0.036 -2.453 -17.094 1.00 95.50 109 ILE A CA 1
ATOM 886 C C . ILE A 1 109 ? -1.288 -2.716 -17.815 1.00 95.50 109 ILE A C 1
ATOM 888 O O . ILE A 1 109 ? -2.193 -3.277 -17.200 1.00 95.50 109 ILE A O 1
ATOM 892 N N . TRP A 1 110 ? -1.363 -2.391 -19.109 1.00 96.00 110 TRP A N 1
ATOM 893 C CA . TRP A 1 110 ? -2.526 -2.645 -19.957 1.00 96.00 110 TRP A CA 1
ATOM 894 C C . TRP A 1 110 ? -2.932 -4.123 -19.969 1.00 96.00 110 TRP A C 1
ATOM 896 O O . TRP A 1 110 ? -4.105 -4.444 -1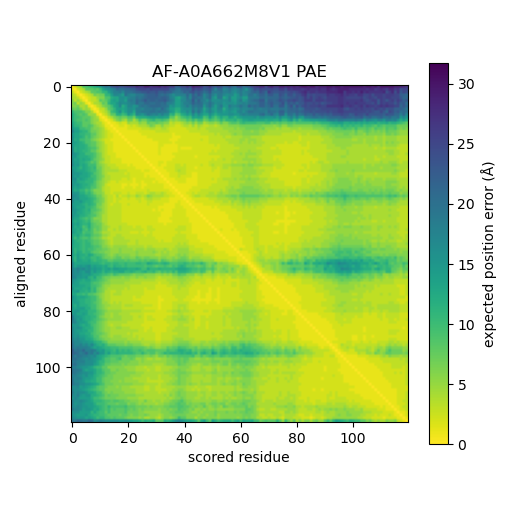9.787 1.00 96.00 110 TRP A O 1
ATOM 906 N N . GLU A 1 111 ? -1.972 -5.040 -20.105 1.00 95.56 111 GLU A N 1
ATOM 907 C CA . GLU A 1 111 ? -2.248 -6.481 -20.066 1.00 95.56 111 GLU A CA 1
ATOM 908 C C . GLU A 1 111 ? -2.903 -6.928 -18.752 1.00 95.56 111 GLU A C 1
ATOM 910 O O . GLU A 1 111 ? -3.857 -7.711 -18.771 1.00 95.56 111 GLU A O 1
ATOM 915 N N . HIS A 1 112 ? -2.433 -6.410 -17.613 1.00 94.31 112 HIS A N 1
ATOM 916 C CA . HIS A 1 112 ? -3.033 -6.706 -16.311 1.00 94.31 112 HIS A CA 1
ATOM 917 C C . HIS A 1 112 ? -4.430 -6.094 -16.168 1.00 94.31 112 HIS A C 1
ATOM 919 O O . HIS A 1 112 ? -5.359 -6.781 -15.738 1.00 94.31 112 HIS A O 1
ATOM 925 N N . THR A 1 113 ? -4.606 -4.820 -16.536 1.00 92.81 113 THR A N 1
ATOM 926 C CA . THR A 1 113 ? -5.901 -4.137 -16.399 1.00 92.81 113 THR A CA 1
ATOM 927 C C . THR A 1 113 ? -6.957 -4.751 -17.309 1.00 92.81 113 THR A C 1
ATOM 929 O O . THR A 1 113 ? -8.069 -4.998 -16.850 1.00 92.81 113 THR A O 1
ATOM 932 N N . ARG A 1 114 ? -6.605 -5.102 -18.553 1.00 95.38 114 ARG A N 1
ATOM 933 C CA . ARG A 1 114 ? -7.503 -5.766 -19.514 1.00 95.38 114 ARG A CA 1
ATOM 934 C C . ARG A 1 114 ? -8.045 -7.103 -18.997 1.00 95.38 114 ARG A C 1
ATOM 936 O O . ARG A 1 114 ? -9.169 -7.470 -19.318 1.00 95.38 114 ARG A O 1
ATOM 943 N N . LYS A 1 115 ? -7.268 -7.825 -18.184 1.00 93.94 115 LYS A N 1
ATOM 944 C CA . LYS A 1 115 ? -7.656 -9.117 -17.586 1.00 93.94 115 LYS A CA 1
ATOM 945 C C . LYS A 1 115 ? -8.274 -8.985 -16.189 1.00 93.94 115 LYS A C 1
ATOM 947 O O . LYS A 1 115 ? -8.530 -9.998 -15.540 1.00 93.94 115 LYS A O 1
ATOM 952 N N . ASN A 1 116 ? -8.509 -7.761 -15.703 1.00 86.69 116 ASN A N 1
ATOM 953 C CA . ASN A 1 116 ? -8.914 -7.486 -14.319 1.00 86.69 116 ASN A CA 1
ATOM 954 C C . ASN A 1 116 ? -7.981 -8.145 -13.281 1.00 86.69 116 ASN A C 1
ATOM 956 O O . ASN A 1 116 ? -8.404 -8.573 -12.201 1.00 86.69 116 ASN A O 1
ATOM 960 N N . GLU A 1 117 ? -6.692 -8.238 -13.608 1.00 88.88 117 GLU A N 1
ATOM 961 C CA . GLU A 1 117 ? -5.681 -8.811 -12.734 1.00 88.88 117 GLU A CA 1
ATOM 962 C C . GLU A 1 117 ? -5.043 -7.727 -11.861 1.00 88.88 117 GLU A C 1
ATOM 964 O O . GLU A 1 117 ? -4.570 -6.702 -12.357 1.00 88.88 117 GLU A O 1
ATOM 969 N N . PRO A 1 118 ? -4.982 -7.928 -10.536 1.00 86.75 118 PRO A N 1
ATOM 970 C CA . PRO A 1 118 ? -4.384 -6.944 -9.655 1.00 86.75 118 PRO A CA 1
ATOM 971 C C . PRO A 1 118 ? -2.859 -6.925 -9.799 1.00 86.75 118 PRO A C 1
ATOM 973 O O . PRO A 1 118 ? -2.205 -7.965 -9.785 1.00 86.75 118 PRO A O 1
ATOM 976 N N . ILE A 1 119 ? -2.278 -5.726 -9.803 1.00 88.19 119 ILE A N 1
ATOM 977 C CA . ILE A 1 119 ? -0.828 -5.531 -9.672 1.00 88.19 119 ILE A CA 1
ATOM 978 C C . ILE A 1 119 ? -0.460 -5.720 -8.188 1.00 88.19 119 ILE A C 1
ATOM 980 O O . ILE A 1 119 ? -0.767 -4.851 -7.356 1.00 88.19 119 ILE A O 1
ATOM 984 N N . VAL A 1 120 ? 0.121 -6.874 -7.832 1.00 80.12 120 VAL A N 1
ATOM 985 C CA . VAL A 1 120 ? 0.456 -7.294 -6.446 1.00 80.12 120 VAL A CA 1
ATOM 986 C C . VAL A 1 120 ? 1.816 -7.972 -6.310 1.00 80.12 120 VAL A C 1
ATOM 988 O O . VAL A 1 120 ? 2.266 -8.645 -7.256 1.00 80.12 120 VAL A O 1
#

Foldseek 3Di:
DVVVVVVVVVPDDDADPVQVVVQVVQCVVQNLQGWRAGPNDTDRSLVVVVVVLVVVCVVCVVVVDDDPVSVVVNVCSVVVHDLVNLLVVQLVVDDDDPVNSVVVSVVVVCVCVVVVHDSD

pLDDT: mean 88.71, std 12.25, range [46.0, 97.31]

Secondary structure (DSSP, 8-state):
-HHHHHHHHTT--PPPHHHHHHHHHHHHHTGGGSEEEETTEEEEHHHHHHHHHHHHHHHHHHTT---HHHHHHHHHHHTT--HHHHHHHHHHH--S-HHHHHHHHHHHHHHHHHTT----

Mean predicted aligned error: 6.29 Å